Protein AF-A0A9P0L4S2-F1 (afdb_monomer_lite)

Secondary 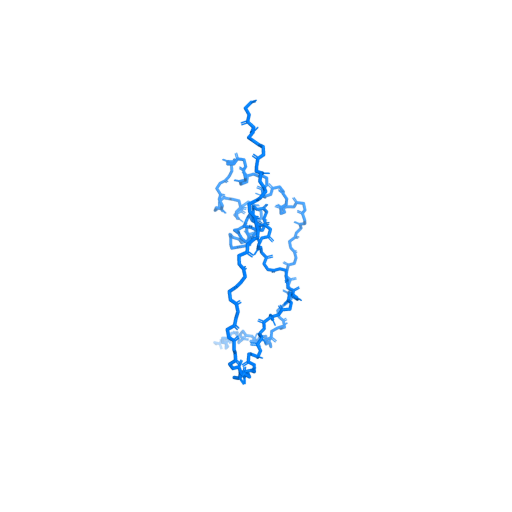structure (DSSP, 8-state):
-PPP-----PPTT-SPP-PPPHHHHHHHHHHHHTTSS-HHHHHHHH---HHHHHHHHHHHH-TTS--TT-------------------------PPP--

Organism: Acanthoscelides obtectus (NCBI:txid200917)

pLDDT: mean 73.43, std 19.36, range [37.78, 96.38]

InterPro domains:
  IPR007889 DNA binding HTH domain, Psq-type [PF05225] (23-57)
  IPR009057 Homedomain-like superfamily [SSF46689] (16-71)

Foldseek 3Di:
DDPPDPPPPADVVRDDDDDADPVLLVVLLVCVVVVVDPLVVSCVVSVPDSVVSVLVNCCVPDVPPDDPPDDPPPDPPPDDDDDDDDDDDDDDDDDDDDD

Structure (mmCIF, N/CA/C/O backbone):
data_AF-A0A9P0L4S2-F1
#
_entry.id   AF-A0A9P0L4S2-F1
#
loop_
_atom_site.group_PDB
_atom_site.id
_atom_site.type_symbol
_atom_site.label_atom_id
_atom_site.label_alt_id
_atom_site.label_comp_id
_atom_site.label_asym_id
_atom_site.label_entity_id
_atom_site.label_seq_id
_atom_site.pdbx_PDB_ins_code
_atom_site.Cartn_x
_atom_site.Cartn_y
_atom_site.Cartn_z
_atom_site.occupancy
_atom_site.B_iso_or_equiv
_atom_site.auth_seq_id
_atom_site.auth_comp_id
_atom_site.auth_asym_id
_atom_site.auth_atom_id
_atom_site.pdbx_PDB_model_num
ATOM 1 N N . MET A 1 1 ? -9.408 -39.536 16.798 1.00 72.12 1 MET A N 1
ATOM 2 C CA . MET A 1 1 ? -8.574 -38.321 16.940 1.00 72.12 1 MET A CA 1
ATOM 3 C C . MET A 1 1 ? -7.748 -38.167 15.671 1.00 72.12 1 MET A C 1
ATOM 5 O O . MET A 1 1 ? -6.952 -39.051 15.388 1.00 72.12 1 MET A O 1
ATOM 9 N N . ALA A 1 2 ? -7.990 -37.133 14.862 1.00 74.50 2 ALA A N 1
ATOM 10 C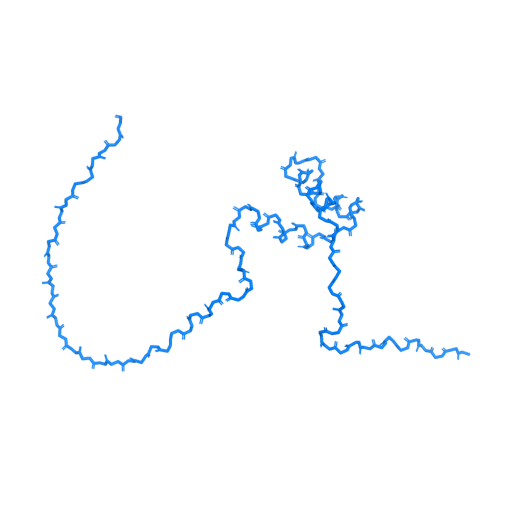 CA . ALA A 1 2 ? -7.191 -36.882 13.660 1.00 74.50 2 ALA A CA 1
ATOM 11 C C . ALA A 1 2 ? -5.831 -36.275 14.056 1.00 74.50 2 ALA A C 1
ATOM 13 O O . ALA A 1 2 ? -5.798 -35.454 14.978 1.00 74.50 2 ALA A O 1
ATOM 14 N N . PRO A 1 3 ? -4.714 -36.659 13.410 1.00 77.06 3 PRO A N 1
ATOM 15 C CA . PRO A 1 3 ? -3.424 -36.049 13.699 1.00 77.06 3 PRO A CA 1
ATOM 16 C C . PRO A 1 3 ? -3.458 -34.555 13.339 1.00 77.06 3 PRO A C 1
ATOM 18 O O . PRO A 1 3 ? -4.129 -34.174 12.375 1.00 77.06 3 PRO A O 1
ATOM 21 N N . PRO A 1 4 ? -2.738 -33.695 14.083 1.00 76.44 4 PRO A N 1
ATOM 22 C CA . PRO A 1 4 ? -2.655 -32.280 13.756 1.00 76.44 4 PRO A CA 1
ATOM 23 C C . PRO A 1 4 ? -2.115 -32.125 12.332 1.00 76.44 4 PRO A C 1
ATOM 25 O O . PRO A 1 4 ? -1.108 -32.740 11.969 1.00 76.44 4 PRO A O 1
ATOM 28 N N . ASN A 1 5 ? -2.809 -31.319 11.527 1.00 74.44 5 ASN A N 1
ATOM 29 C CA . ASN A 1 5 ? -2.432 -31.012 10.153 1.00 74.44 5 ASN A CA 1
ATOM 30 C C . ASN A 1 5 ? -1.009 -30.428 10.162 1.00 74.44 5 ASN A C 1
ATOM 32 O O . ASN A 1 5 ? -0.796 -29.296 10.600 1.00 74.44 5 ASN A O 1
ATOM 36 N N . LYS A 1 6 ? -0.016 -31.237 9.767 1.00 68.75 6 LYS A N 1
ATOM 37 C CA . LYS A 1 6 ? 1.385 -30.818 9.707 1.00 68.75 6 LYS A CA 1
ATOM 38 C C . LYS A 1 6 ? 1.474 -29.747 8.632 1.00 68.75 6 LYS A C 1
ATOM 40 O O . LYS A 1 6 ? 1.526 -30.069 7.449 1.00 68.75 6 LYS A O 1
ATOM 45 N N . VAL A 1 7 ? 1.478 -28.481 9.046 1.00 73.44 7 VAL A N 1
ATOM 46 C CA . VAL A 1 7 ? 1.688 -27.350 8.143 1.00 73.44 7 VAL A CA 1
ATOM 47 C C . VAL A 1 7 ? 3.033 -27.583 7.461 1.00 73.44 7 VAL A C 1
ATOM 49 O O . VAL A 1 7 ? 4.084 -27.477 8.096 1.00 73.44 7 VAL A O 1
ATOM 52 N N . LEU A 1 8 ? 3.003 -28.004 6.196 1.00 77.25 8 LEU A N 1
ATOM 53 C CA . LEU A 1 8 ? 4.210 -28.313 5.442 1.00 77.25 8 LEU A CA 1
ATOM 54 C C . LEU A 1 8 ? 5.045 -27.031 5.388 1.00 77.25 8 LEU A C 1
ATOM 56 O O . LEU A 1 8 ? 4.642 -26.039 4.777 1.00 77.25 8 LEU A O 1
ATOM 60 N N . ARG A 1 9 ? 6.188 -27.018 6.085 1.00 76.94 9 ARG A N 1
ATOM 61 C CA . ARG A 1 9 ? 7.118 -25.888 6.029 1.00 76.94 9 ARG A CA 1
ATOM 62 C C . ARG A 1 9 ? 7.631 -25.817 4.597 1.00 76.94 9 ARG A C 1
ATOM 64 O O . ARG A 1 9 ? 8.392 -26.679 4.167 1.00 76.94 9 ARG A O 1
ATOM 71 N N . LEU A 1 10 ? 7.184 -24.804 3.857 1.00 77.81 10 LEU A N 1
ATOM 72 C CA . LEU A 1 10 ? 7.699 -24.531 2.521 1.00 77.81 10 LEU A CA 1
ATOM 73 C C . LEU A 1 10 ? 9.214 -24.314 2.602 1.00 77.81 10 LEU A C 1
ATOM 75 O O . LEU A 1 10 ? 9.716 -23.724 3.565 1.00 77.81 10 LEU A O 1
ATOM 79 N N . LYS A 1 11 ? 9.938 -24.767 1.573 1.00 86.50 11 LYS A N 1
ATOM 80 C CA . LYS A 1 11 ? 11.363 -24.461 1.408 1.00 86.50 11 LYS A CA 1
ATOM 81 C C . LYS A 1 11 ? 11.557 -22.943 1.474 1.00 86.50 11 LYS A C 1
ATOM 83 O O . LYS A 1 11 ? 10.724 -22.188 0.970 1.00 86.50 11 LYS A O 1
ATOM 88 N N . ILE A 1 12 ? 12.648 -22.490 2.091 1.00 82.25 12 ILE A N 1
ATOM 89 C CA . ILE A 1 12 ? 13.015 -21.067 2.122 1.00 82.25 12 ILE A CA 1
ATOM 90 C C . ILE A 1 12 ? 13.037 -20.545 0.675 1.00 82.25 12 ILE A C 1
ATOM 92 O O . ILE A 1 12 ? 13.662 -21.155 -0.190 1.00 82.25 12 ILE A O 1
ATOM 96 N N . GLY A 1 13 ? 12.294 -19.466 0.406 1.00 79.25 13 GLY A N 1
ATOM 97 C CA . GLY A 1 13 ? 12.114 -18.907 -0.942 1.00 79.25 13 GLY A CA 1
ATOM 98 C C . GLY A 1 13 ? 11.012 -19.552 -1.798 1.00 79.25 13 GLY A C 1
ATOM 99 O O . GLY A 1 13 ? 10.718 -19.047 -2.871 1.00 79.25 13 GLY A O 1
ATOM 100 N N . GLY A 1 14 ? 10.352 -20.617 -1.333 1.00 80.81 14 GLY A N 1
ATOM 101 C CA . GLY A 1 14 ? 9.250 -21.280 -2.045 1.00 80.81 14 GLY A CA 1
ATOM 102 C C . GLY A 1 14 ? 7.881 -20.612 -1.879 1.00 80.81 14 GLY A C 1
ATOM 103 O O . GLY A 1 14 ? 6.894 -21.099 -2.423 1.00 80.81 14 GLY A O 1
ATOM 104 N N . ARG A 1 15 ? 7.787 -19.523 -1.104 1.00 80.81 15 ARG A N 1
ATOM 105 C CA . ARG A 1 15 ? 6.537 -18.771 -0.947 1.00 80.81 15 ARG A CA 1
ATOM 106 C C . ARG A 1 15 ? 6.374 -17.844 -2.161 1.00 80.81 15 ARG A C 1
ATOM 108 O O . ARG A 1 15 ? 7.219 -16.964 -2.329 1.00 80.81 15 ARG A O 1
ATOM 115 N N . PRO A 1 16 ? 5.320 -18.001 -2.980 1.00 79.88 16 PRO A N 1
ATOM 116 C CA . PRO A 1 16 ? 5.106 -17.121 -4.120 1.00 79.88 16 PRO A CA 1
ATOM 117 C C . PRO A 1 16 ? 4.905 -15.684 -3.634 1.00 79.88 16 PRO A C 1
ATOM 119 O O . PRO A 1 16 ? 4.195 -15.440 -2.652 1.00 79.88 16 PRO A O 1
ATOM 122 N N . TYR A 1 17 ? 5.549 -14.733 -4.310 1.00 78.00 17 TYR A N 1
ATOM 123 C CA . TYR A 1 17 ? 5.334 -13.320 -4.033 1.00 78.00 17 TYR A CA 1
ATOM 124 C C . TYR A 1 17 ? 3.949 -12.925 -4.542 1.00 78.00 17 TYR A C 1
ATOM 126 O O . TYR A 1 17 ? 3.672 -12.991 -5.737 1.00 78.00 17 TYR A O 1
ATOM 134 N N . THR A 1 18 ? 3.069 -12.517 -3.635 1.00 79.44 18 THR A N 1
ATOM 135 C CA . THR A 1 18 ? 1.749 -12.009 -4.003 1.00 79.44 18 THR A CA 1
ATOM 136 C C . THR A 1 18 ? 1.895 -10.566 -4.470 1.00 79.44 18 THR A C 1
ATOM 138 O O . THR A 1 18 ? 2.025 -9.654 -3.650 1.00 79.44 18 THR A O 1
ATOM 141 N N . ALA A 1 19 ? 1.900 -10.361 -5.786 1.00 79.38 19 ALA A N 1
ATOM 142 C CA . ALA A 1 19 ? 1.781 -9.029 -6.355 1.00 79.38 19 ALA A CA 1
ATOM 143 C C . ALA A 1 19 ? 0.360 -8.505 -6.099 1.00 79.38 19 ALA A C 1
ATOM 145 O O . ALA A 1 19 ? -0.625 -9.163 -6.430 1.00 79.38 19 ALA A O 1
ATOM 146 N N . TYR A 1 20 ? 0.255 -7.336 -5.468 1.00 85.25 20 TYR A N 1
ATOM 147 C CA . TYR A 1 20 ? -1.022 -6.643 -5.317 1.00 85.25 20 TYR A CA 1
ATOM 148 C C . TYR A 1 20 ? -1.400 -5.980 -6.640 1.00 85.25 20 TYR A C 1
ATOM 150 O O . TYR A 1 20 ? -0.516 -5.544 -7.379 1.00 85.25 20 TYR A O 1
ATOM 158 N N . SER A 1 21 ? -2.702 -5.861 -6.904 1.00 89.12 21 SER A N 1
ATOM 159 C CA . SER A 1 21 ? -3.197 -5.094 -8.050 1.00 89.12 21 SER A CA 1
ATOM 160 C C . SER A 1 21 ? -2.627 -3.677 -8.008 1.00 89.12 21 SER A C 1
ATOM 162 O O . SER A 1 21 ? -2.736 -3.001 -6.980 1.00 89.12 21 SER A O 1
ATOM 164 N N . THR A 1 22 ? -2.035 -3.235 -9.116 1.00 89.25 22 THR A N 1
ATOM 165 C CA . THR A 1 22 ? -1.434 -1.899 -9.263 1.00 89.25 22 THR A CA 1
ATOM 166 C C . THR A 1 22 ? -2.447 -0.812 -8.935 1.00 89.25 22 THR A C 1
ATOM 168 O O . THR A 1 22 ? -2.196 0.020 -8.069 1.00 89.25 22 THR A O 1
ATOM 171 N N . ASP A 1 23 ? -3.650 -0.927 -9.492 1.00 92.75 23 ASP A N 1
ATOM 172 C CA . ASP A 1 23 ? -4.717 0.061 -9.339 1.00 92.75 23 ASP A CA 1
ATOM 173 C C . ASP A 1 23 ? -5.173 0.202 -7.881 1.00 92.75 23 ASP A C 1
ATOM 175 O O . ASP A 1 23 ? -5.404 1.303 -7.382 1.00 92.75 23 ASP A O 1
ATOM 179 N N . ALA A 1 24 ? -5.282 -0.922 -7.164 1.00 92.06 24 ALA A N 1
ATOM 180 C CA . ALA A 1 24 ? -5.658 -0.920 -5.754 1.00 92.06 24 ALA A CA 1
ATOM 181 C C . ALA A 1 24 ? -4.557 -0.298 -4.885 1.00 92.06 24 ALA A C 1
ATOM 183 O O . ALA A 1 24 ? -4.852 0.424 -3.935 1.00 92.06 24 ALA A O 1
ATOM 184 N N . MET A 1 25 ? -3.290 -0.556 -5.223 1.00 92.81 25 MET A N 1
ATOM 185 C CA . MET A 1 25 ? -2.143 0.028 -4.535 1.00 92.81 25 MET A CA 1
ATOM 186 C C . MET A 1 25 ? -2.088 1.545 -4.736 1.00 92.81 25 MET A C 1
ATOM 188 O O . MET A 1 25 ? -1.890 2.274 -3.770 1.00 92.81 25 MET A O 1
ATOM 192 N N . GLU A 1 26 ? -2.295 2.033 -5.957 1.00 93.44 26 GLU A N 1
ATOM 193 C CA . GLU A 1 26 ? -2.267 3.466 -6.271 1.00 93.44 26 GLU A CA 1
ATOM 194 C C . GLU A 1 26 ? -3.392 4.226 -5.572 1.00 93.44 26 GLU A C 1
ATOM 196 O O . GLU A 1 26 ? -3.131 5.223 -4.897 1.00 93.44 26 GLU A O 1
ATOM 201 N N . ARG A 1 27 ? -4.626 3.708 -5.627 1.00 95.19 27 ARG A N 1
ATOM 202 C CA . ARG A 1 27 ? -5.767 4.286 -4.897 1.00 95.19 27 ARG A CA 1
ATOM 203 C C . ARG A 1 27 ? -5.531 4.288 -3.389 1.00 95.19 27 ARG A C 1
ATOM 205 O O . ARG A 1 27 ? -5.764 5.296 -2.730 1.00 95.19 27 ARG A O 1
ATOM 212 N N . CYS A 1 28 ? -4.999 3.190 -2.848 1.00 95.00 28 CYS A N 1
ATOM 213 C CA . CYS A 1 28 ? -4.639 3.102 -1.436 1.00 95.00 28 CYS A CA 1
ATOM 214 C C . CYS A 1 28 ? -3.607 4.166 -1.041 1.00 95.00 28 CYS A C 1
ATOM 216 O O . CYS A 1 28 ? -3.736 4.786 0.014 1.00 95.00 28 CYS A O 1
ATOM 218 N N . LEU A 1 29 ? -2.570 4.375 -1.855 1.00 93.75 29 LEU A N 1
ATOM 219 C CA . LEU A 1 29 ? -1.547 5.378 -1.574 1.00 93.75 29 LEU A CA 1
ATOM 220 C C . LEU A 1 29 ? -2.119 6.790 -1.674 1.00 93.75 29 LEU A C 1
ATOM 222 O O . LEU A 1 29 ? -1.847 7.599 -0.792 1.00 93.75 29 LEU A O 1
ATOM 226 N N . HIS A 1 30 ? -2.938 7.072 -2.684 1.00 94.94 30 HIS A N 1
ATOM 227 C CA . HIS A 1 30 ? -3.602 8.361 -2.849 1.00 94.94 30 HIS A CA 1
ATOM 228 C C . HIS A 1 30 ? -4.467 8.716 -1.628 1.00 94.94 30 HIS A C 1
ATOM 230 O O . HIS A 1 30 ? -4.275 9.774 -1.027 1.00 94.94 30 HIS A O 1
ATOM 236 N N . ASP A 1 31 ? -5.334 7.800 -1.186 1.00 95.69 31 ASP A N 1
ATOM 237 C CA . ASP A 1 31 ? -6.214 8.010 -0.028 1.00 95.69 31 ASP A CA 1
ATOM 238 C C . ASP A 1 31 ? -5.431 8.280 1.264 1.00 95.69 31 ASP A C 1
ATOM 240 O O . ASP A 1 31 ? -5.799 9.151 2.054 1.00 95.69 31 ASP A O 1
ATOM 244 N N . VAL A 1 32 ? -4.328 7.554 1.479 1.00 95.31 32 VAL A N 1
ATOM 245 C CA . VAL A 1 32 ? -3.480 7.729 2.669 1.00 95.31 32 VAL A CA 1
ATOM 246 C C . VAL A 1 32 ? -2.654 9.016 2.590 1.00 95.31 32 VAL A C 1
ATOM 248 O O . VAL A 1 32 ? -2.394 9.642 3.617 1.00 95.31 32 VAL A O 1
ATOM 251 N N . THR A 1 33 ? -2.236 9.430 1.392 1.00 92.50 33 THR A N 1
ATOM 252 C CA . THR A 1 33 ? -1.439 10.654 1.198 1.00 92.50 33 THR A CA 1
ATOM 253 C C . THR A 1 33 ? -2.290 11.907 1.379 1.00 92.50 33 THR A C 1
ATOM 255 O O . THR A 1 33 ? -1.819 12.868 1.977 1.00 92.50 33 THR A O 1
ATOM 258 N N . ASN A 1 34 ? -3.556 11.858 0.961 1.00 95.00 34 ASN A N 1
ATOM 259 C CA . ASN A 1 34 ? -4.532 12.933 1.149 1.00 95.00 34 ASN A CA 1
ATOM 260 C C . ASN A 1 34 ? -5.206 12.917 2.530 1.00 95.00 34 ASN A C 1
ATOM 262 O O . ASN A 1 34 ? -6.152 13.664 2.755 1.00 95.00 34 ASN A O 1
ATOM 266 N N . HIS A 1 35 ? -4.749 12.056 3.446 1.00 93.00 35 HIS A N 1
ATOM 267 C CA . HIS A 1 35 ? -5.305 11.906 4.793 1.00 93.00 35 HIS A CA 1
ATOM 268 C C . HIS A 1 35 ? -6.804 11.541 4.838 1.00 93.00 35 HIS A C 1
ATOM 270 O O . HIS A 1 35 ? -7.451 11.750 5.860 1.00 93.00 35 HIS A O 1
ATOM 276 N N . ILE A 1 36 ? -7.346 10.948 3.766 1.00 95.38 36 ILE A N 1
ATOM 277 C CA . ILE A 1 36 ? -8.741 10.474 3.702 1.00 95.38 36 ILE A CA 1
ATOM 278 C C . ILE A 1 36 ? -8.918 9.239 4.592 1.00 95.38 36 ILE A C 1
ATOM 280 O O . ILE A 1 36 ? -9.942 9.084 5.249 1.00 95.38 36 ILE A O 1
ATOM 284 N N . LEU A 1 37 ? -7.916 8.354 4.602 1.00 95.00 37 LEU A N 1
ATOM 285 C CA . LEU A 1 37 ? -7.907 7.124 5.391 1.00 95.00 37 LEU A CA 1
ATOM 286 C C . LEU A 1 37 ? -6.624 7.008 6.204 1.00 95.00 37 LEU A C 1
ATOM 288 O O . LEU A 1 37 ? -5.525 7.326 5.736 1.00 95.00 37 LEU A O 1
ATOM 292 N N . THR A 1 38 ? -6.738 6.454 7.407 1.00 95.44 38 THR A N 1
ATOM 293 C CA . THR A 1 38 ? -5.562 6.031 8.165 1.00 95.44 38 THR A CA 1
ATOM 294 C C . THR A 1 38 ? -4.930 4.788 7.535 1.00 95.44 38 THR A C 1
ATOM 296 O O . THR A 1 38 ? -5.565 4.004 6.831 1.00 95.44 38 THR A O 1
ATOM 299 N N . GLN A 1 39 ? -3.654 4.540 7.841 1.00 94.38 39 GLN A N 1
ATOM 300 C CA . GLN A 1 39 ? -2.948 3.340 7.364 1.00 94.38 39 GLN A CA 1
ATOM 301 C C . GLN A 1 39 ? -3.623 2.027 7.798 1.00 94.38 39 GLN A C 1
ATOM 303 O O . GLN A 1 39 ? -3.439 1.002 7.145 1.00 94.38 39 GLN A O 1
ATOM 308 N N . ARG A 1 40 ? -4.345 2.041 8.928 1.00 95.38 40 ARG A N 1
ATOM 309 C CA . ARG A 1 40 ? -5.055 0.871 9.454 1.00 95.38 40 ARG A CA 1
ATOM 310 C C . ARG A 1 40 ? -6.318 0.604 8.639 1.00 95.38 40 ARG A C 1
ATOM 312 O O . ARG A 1 40 ? -6.466 -0.494 8.119 1.00 95.38 40 ARG A O 1
ATOM 319 N N . GLU A 1 41 ? -7.146 1.624 8.444 1.00 96.38 41 GLU A N 1
ATOM 320 C CA . GLU A 1 41 ? -8.379 1.530 7.650 1.00 96.38 41 GLU A CA 1
ATOM 321 C C . GLU A 1 41 ? -8.086 1.200 6.184 1.00 96.38 41 GLU A C 1
ATOM 323 O O . GLU A 1 41 ? -8.749 0.359 5.583 1.00 96.38 41 GLU A O 1
ATOM 328 N N . ALA A 1 42 ? -7.036 1.796 5.610 1.00 95.50 42 ALA A N 1
ATOM 329 C CA . ALA A 1 42 ? -6.597 1.476 4.256 1.00 95.50 42 ALA A CA 1
ATOM 330 C C . ALA A 1 42 ? -6.180 0.000 4.119 1.00 95.50 42 ALA A C 1
ATOM 332 O O . ALA A 1 42 ? -6.460 -0.632 3.100 1.00 95.50 42 ALA A O 1
ATOM 333 N N . SER A 1 43 ? -5.558 -0.571 5.156 1.00 95.81 43 SER A N 1
ATOM 334 C CA . SER A 1 43 ? -5.173 -1.985 5.165 1.00 95.81 43 SER A CA 1
ATOM 335 C C . SER A 1 43 ? -6.390 -2.907 5.121 1.00 95.81 43 SER A C 1
ATOM 337 O O . SER A 1 43 ? -6.405 -3.874 4.358 1.00 95.81 43 SER A O 1
ATOM 339 N N . GLU A 1 44 ? -7.423 -2.575 5.892 1.00 95.38 44 GLU A N 1
ATOM 340 C CA . GLU A 1 44 ? -8.677 -3.328 5.955 1.00 95.38 44 GLU A CA 1
ATOM 341 C C . GLU A 1 44 ? -9.478 -3.197 4.649 1.00 95.38 44 GLU A C 1
ATOM 343 O O . GLU A 1 44 ? -9.935 -4.201 4.100 1.00 95.38 44 GLU A O 1
ATOM 348 N N . LYS A 1 45 ? -9.565 -1.983 4.089 1.00 95.50 45 LYS A N 1
ATOM 349 C CA . LYS A 1 45 ? -10.314 -1.683 2.858 1.00 95.50 45 LYS A CA 1
ATOM 350 C C . LYS A 1 45 ? -9.693 -2.312 1.609 1.00 95.50 45 LYS A C 1
ATOM 352 O O . LYS A 1 45 ? -10.394 -2.938 0.819 1.00 95.50 45 LYS A O 1
ATOM 357 N N . TYR A 1 46 ? -8.384 -2.150 1.421 1.00 93.44 46 TYR A N 1
ATOM 358 C CA . TYR A 1 46 ? -7.687 -2.592 0.207 1.00 93.44 46 TYR A CA 1
ATOM 359 C C . TYR A 1 46 ? -7.084 -3.999 0.327 1.00 93.44 46 TYR A C 1
ATOM 361 O O . TYR A 1 46 ? -6.545 -4.515 -0.650 1.00 93.44 46 TYR A O 1
ATOM 369 N N . LYS A 1 47 ? -7.172 -4.636 1.506 1.00 93.56 47 LYS A N 1
ATOM 370 C CA . LYS A 1 47 ? -6.540 -5.933 1.823 1.00 93.56 47 LYS A CA 1
ATOM 371 C C . LYS A 1 47 ? -5.025 -5.947 1.580 1.00 93.56 47 LYS A C 1
ATOM 373 O O . LYS A 1 47 ? -4.436 -6.988 1.291 1.00 93.56 47 LYS A O 1
ATOM 378 N N . ILE A 1 48 ? -4.386 -4.786 1.711 1.00 92.44 48 ILE A N 1
ATOM 379 C CA . ILE A 1 48 ? -2.937 -4.626 1.584 1.00 92.44 48 ILE A CA 1
ATOM 380 C C . ILE A 1 48 ? -2.360 -4.518 2.998 1.00 92.44 48 ILE A C 1
ATOM 382 O O . ILE A 1 48 ? -2.820 -3.682 3.776 1.00 92.44 48 ILE A O 1
ATOM 386 N N . PRO A 1 49 ? -1.345 -5.312 3.374 1.00 93.00 49 PRO A N 1
ATOM 387 C CA . PRO A 1 49 ? -0.727 -5.211 4.687 1.00 93.00 49 PRO A CA 1
ATOM 388 C C . PRO A 1 49 ? -0.165 -3.815 4.950 1.00 93.00 49 PRO A C 1
ATOM 390 O O . PRO A 1 49 ? 0.516 -3.226 4.106 1.00 93.00 49 PRO A O 1
ATOM 393 N N . ARG A 1 50 ? -0.361 -3.318 6.174 1.00 94.62 50 ARG A N 1
ATOM 394 C CA . ARG A 1 50 ? 0.165 -2.019 6.618 1.00 94.62 50 ARG A CA 1
ATOM 395 C C . ARG A 1 50 ? 1.669 -1.855 6.356 1.00 94.62 50 ARG A C 1
ATOM 397 O O . ARG A 1 50 ? 2.110 -0.774 5.973 1.00 94.62 50 ARG A O 1
ATOM 404 N N . SER A 1 51 ? 2.460 -2.917 6.527 1.00 92.44 51 SER A N 1
ATOM 405 C CA . SER A 1 51 ? 3.907 -2.910 6.257 1.00 92.44 51 SER A CA 1
ATOM 406 C C . SER A 1 51 ? 4.230 -2.581 4.797 1.00 92.44 51 SER A C 1
ATOM 408 O O . SER A 1 51 ? 5.153 -1.810 4.529 1.00 92.44 51 SER A O 1
ATOM 410 N N . THR A 1 52 ? 3.444 -3.106 3.856 1.00 91.44 52 THR A N 1
ATOM 411 C CA . THR A 1 52 ? 3.574 -2.818 2.425 1.00 91.44 52 THR A CA 1
ATOM 412 C C . THR A 1 52 ? 3.219 -1.366 2.122 1.00 91.44 52 THR A C 1
ATOM 414 O O . THR A 1 52 ? 3.975 -0.703 1.413 1.00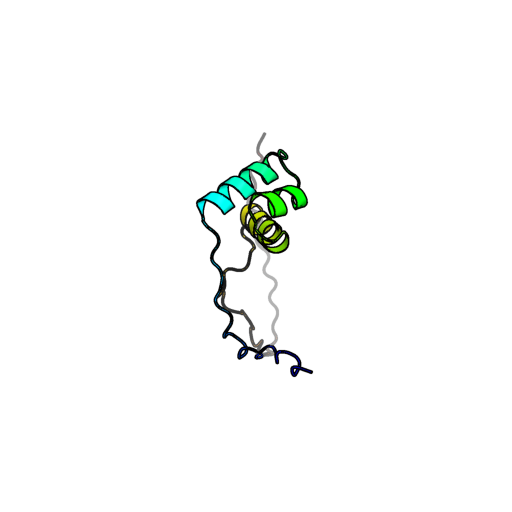 91.44 52 THR A O 1
ATOM 417 N N . ILE A 1 53 ? 2.136 -0.846 2.710 1.00 93.00 53 ILE A N 1
ATOM 418 C CA . ILE A 1 53 ? 1.726 0.560 2.555 1.00 93.00 53 ILE A CA 1
ATOM 419 C C . ILE A 1 53 ? 2.844 1.491 3.045 1.00 93.00 53 ILE A C 1
ATOM 421 O O . ILE A 1 53 ? 3.263 2.392 2.323 1.00 93.00 53 ILE A O 1
ATOM 425 N N . ILE A 1 54 ? 3.400 1.237 4.235 1.00 91.81 54 ILE A N 1
ATOM 426 C CA . ILE A 1 54 ? 4.505 2.031 4.798 1.00 91.81 54 ILE A CA 1
ATOM 427 C C . ILE A 1 54 ? 5.738 1.988 3.891 1.00 91.81 54 ILE A C 1
ATOM 429 O O . ILE A 1 54 ? 6.347 3.027 3.637 1.00 91.81 54 ILE A O 1
ATOM 433 N N . LEU A 1 55 ? 6.117 0.803 3.402 1.00 88.75 55 LEU A N 1
ATOM 434 C CA . LEU A 1 55 ? 7.256 0.645 2.497 1.00 88.75 55 LEU A CA 1
ATOM 435 C C . LEU A 1 55 ? 7.065 1.470 1.219 1.00 88.75 55 LEU A C 1
ATOM 437 O O . LEU A 1 55 ? 7.983 2.170 0.794 1.00 88.75 55 LEU A O 1
ATOM 441 N N . LYS A 1 56 ? 5.866 1.418 0.632 1.00 88.75 56 LYS A N 1
ATOM 442 C CA . LYS A 1 56 ? 5.532 2.146 -0.594 1.00 88.75 56 LYS A CA 1
ATOM 443 C C . LYS A 1 56 ? 5.470 3.657 -0.378 1.00 88.75 56 LYS A C 1
ATOM 445 O O . LYS A 1 56 ? 6.046 4.385 -1.175 1.00 88.75 56 LYS A O 1
ATOM 450 N N . LEU A 1 57 ? 4.895 4.133 0.726 1.00 89.62 57 LEU A N 1
ATOM 451 C CA . LEU A 1 57 ? 4.911 5.558 1.084 1.00 89.62 57 LEU A CA 1
ATOM 452 C C . LEU A 1 57 ? 6.337 6.090 1.277 1.00 89.62 57 LEU A C 1
ATOM 454 O O . LEU A 1 57 ? 6.656 7.192 0.833 1.00 89.62 57 LEU A O 1
ATOM 458 N N . LYS A 1 58 ? 7.214 5.302 1.912 1.00 84.69 58 LYS A N 1
ATOM 459 C CA . LYS A 1 58 ? 8.635 5.649 2.059 1.00 84.69 58 LYS A CA 1
ATOM 460 C C . LYS A 1 58 ? 9.338 5.726 0.704 1.00 84.69 58 LYS A C 1
ATOM 462 O O . LYS A 1 58 ? 10.079 6.677 0.485 1.00 84.69 58 LYS A O 1
ATOM 467 N N . ALA A 1 59 ? 9.068 4.772 -0.190 1.00 83.50 59 ALA A N 1
ATOM 468 C CA . ALA A 1 59 ? 9.592 4.776 -1.557 1.00 83.50 59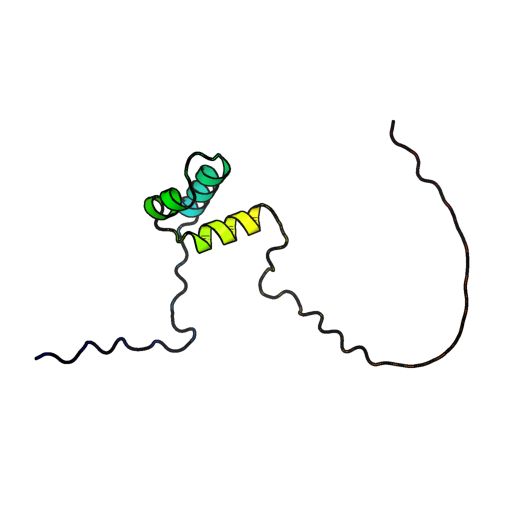 ALA A CA 1
ATOM 469 C C . ALA A 1 59 ? 9.134 5.995 -2.364 1.00 83.50 59 ALA A C 1
ATOM 471 O O . ALA A 1 59 ? 9.901 6.514 -3.165 1.00 83.50 59 ALA A O 1
ATOM 472 N N . HIS A 1 60 ? 7.907 6.462 -2.129 1.00 73.88 60 HIS A N 1
ATOM 473 C CA . HIS A 1 60 ? 7.332 7.590 -2.855 1.00 73.88 60 HIS A CA 1
ATOM 474 C C . HIS A 1 60 ? 7.898 8.950 -2.418 1.00 73.88 60 HIS A C 1
ATOM 476 O O . HIS A 1 60 ? 8.020 9.851 -3.240 1.00 73.88 60 HIS A O 1
ATOM 482 N N . ARG A 1 61 ? 8.221 9.114 -1.125 1.00 69.50 61 ARG A N 1
ATOM 483 C CA . ARG A 1 61 ? 8.731 10.382 -0.562 1.00 69.50 61 ARG A CA 1
ATOM 484 C C . ARG A 1 61 ? 10.242 10.526 -0.670 1.00 69.50 61 ARG A C 1
ATOM 486 O O . ARG A 1 61 ? 10.733 11.614 -0.932 1.00 69.50 61 ARG A O 1
ATOM 493 N N . ASN A 1 62 ? 10.968 9.429 -0.471 1.00 58.53 62 ASN A N 1
ATOM 494 C CA . ASN A 1 62 ? 12.417 9.403 -0.546 1.00 58.53 62 ASN A CA 1
ATOM 495 C C . ASN A 1 62 ? 12.809 8.381 -1.614 1.00 58.53 62 ASN A C 1
ATOM 497 O O . ASN A 1 62 ? 12.699 7.175 -1.391 1.00 58.53 62 ASN A O 1
ATOM 501 N N . SER A 1 63 ? 13.374 8.850 -2.726 1.00 58.78 63 SER A N 1
ATOM 502 C CA . SER A 1 63 ? 14.026 8.027 -3.762 1.00 58.78 63 SER A CA 1
ATOM 503 C C . SER A 1 63 ? 15.179 7.146 -3.231 1.00 58.78 63 SER A C 1
ATOM 505 O O . SER A 1 63 ? 15.780 6.373 -3.973 1.00 58.78 63 SER A O 1
ATOM 507 N N . ASN A 1 64 ? 15.464 7.219 -1.926 1.00 56.28 64 ASN A N 1
ATOM 508 C CA . ASN A 1 64 ? 16.455 6.443 -1.187 1.00 56.28 64 ASN A CA 1
ATOM 509 C C . ASN A 1 64 ? 15.997 5.028 -0.785 1.00 56.28 64 ASN A C 1
ATOM 511 O O . ASN A 1 64 ? 16.701 4.365 -0.019 1.00 56.28 64 ASN A O 1
ATOM 515 N N . VAL A 1 65 ? 14.853 4.525 -1.264 1.00 61.72 65 VAL A N 1
ATOM 516 C CA . VAL A 1 65 ? 14.581 3.084 -1.152 1.00 61.72 65 VAL A CA 1
ATOM 517 C C . VAL A 1 65 ? 15.563 2.354 -2.056 1.00 61.72 65 VAL A C 1
ATOM 519 O O . VAL A 1 65 ? 15.584 2.548 -3.268 1.00 61.72 65 VAL A O 1
ATOM 522 N N . HIS A 1 66 ? 16.425 1.551 -1.434 1.00 59.97 66 HIS A N 1
ATOM 523 C CA . HIS A 1 66 ? 17.468 0.807 -2.121 1.00 59.97 66 HIS A CA 1
ATOM 524 C C . HIS A 1 66 ? 16.822 -0.079 -3.191 1.00 59.97 66 HIS A C 1
ATOM 526 O O . HIS A 1 66 ? 16.141 -1.054 -2.869 1.00 59.97 66 HIS A O 1
ATOM 532 N N . VAL A 1 67 ? 17.006 0.277 -4.463 1.00 60.50 67 VAL A N 1
ATOM 533 C CA . VAL A 1 67 ? 16.613 -0.595 -5.569 1.00 60.50 67 VAL A CA 1
AT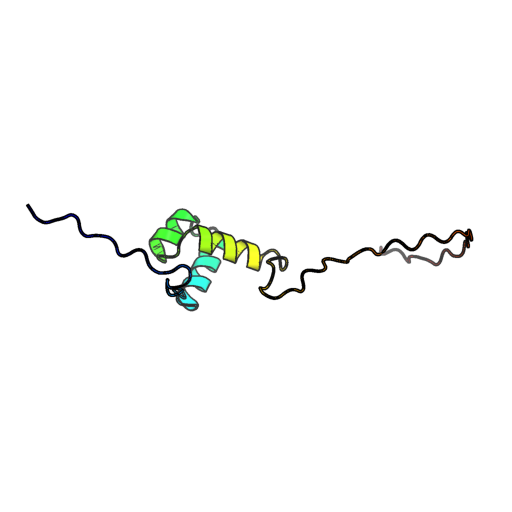OM 534 C C . VAL A 1 67 ? 17.427 -1.887 -5.414 1.00 60.50 67 VAL A C 1
ATOM 536 O O . VAL A 1 67 ? 18.651 -1.806 -5.230 1.00 60.50 67 VAL A O 1
ATOM 539 N N . PRO A 1 68 ? 16.790 -3.071 -5.415 1.00 60.75 68 PRO A N 1
ATOM 540 C CA . PRO A 1 68 ? 17.526 -4.327 -5.344 1.00 60.75 68 PRO A CA 1
ATOM 541 C C . PRO A 1 68 ? 18.544 -4.385 -6.493 1.00 60.75 68 PRO A C 1
ATOM 543 O O . PRO A 1 68 ? 18.222 -4.041 -7.626 1.00 60.75 68 PRO A O 1
ATOM 546 N N . GLY A 1 69 ? 19.787 -4.773 -6.191 1.00 61.97 69 GLY A N 1
ATOM 547 C CA . GLY A 1 69 ? 20.874 -4.839 -7.179 1.00 61.97 69 GLY A CA 1
ATOM 548 C C . GLY A 1 69 ? 21.817 -3.630 -7.226 1.00 61.97 69 GLY A C 1
ATOM 549 O O . GLY A 1 69 ? 22.737 -3.616 -8.044 1.00 61.97 69 GLY A O 1
ATOM 550 N N . ARG A 1 70 ? 21.673 -2.629 -6.343 1.00 61.25 70 ARG A N 1
ATOM 551 C CA . ARG A 1 70 ? 22.743 -1.634 -6.146 1.00 61.25 70 ARG A CA 1
ATOM 552 C C . ARG A 1 70 ? 24.031 -2.344 -5.710 1.00 61.25 70 ARG A C 1
ATOM 554 O O . ARG A 1 70 ? 24.012 -3.154 -4.786 1.00 61.25 70 ARG A O 1
ATOM 561 N N . LYS A 1 71 ? 25.153 -2.037 -6.374 1.00 66.44 71 LYS A N 1
ATOM 562 C CA . LYS A 1 71 ? 26.471 -2.585 -6.018 1.00 66.44 71 LYS A CA 1
ATOM 563 C C . LYS A 1 71 ? 26.765 -2.246 -4.555 1.00 66.44 71 LYS A C 1
ATOM 565 O O . LYS A 1 71 ? 26.873 -1.070 -4.211 1.00 66.44 71 LYS A O 1
ATOM 570 N N . CYS A 1 72 ? 26.922 -3.260 -3.705 1.00 57.06 72 CYS A N 1
ATOM 571 C CA . CYS A 1 72 ? 27.529 -3.071 -2.394 1.00 57.06 72 CYS A CA 1
ATOM 572 C C . CYS A 1 72 ? 28.966 -2.587 -2.623 1.00 57.06 72 CYS A C 1
ATOM 574 O O . CYS A 1 72 ? 29.832 -3.369 -3.011 1.00 57.06 72 CYS A O 1
ATOM 576 N N . PHE A 1 73 ? 29.219 -1.292 -2.432 1.00 54.28 73 PHE A N 1
ATOM 577 C CA . PHE A 1 73 ? 30.563 -0.721 -2.478 1.00 54.28 73 PHE A CA 1
ATOM 578 C C . PHE A 1 73 ? 31.304 -1.104 -1.190 1.00 54.28 73 PHE A C 1
ATOM 580 O O . PHE A 1 73 ? 31.493 -0.292 -0.291 1.00 54.28 73 PHE A O 1
ATOM 587 N N . PHE A 1 74 ? 31.670 -2.378 -1.055 1.00 48.94 74 PHE A N 1
ATOM 588 C CA . PHE A 1 74 ? 32.598 -2.819 -0.020 1.00 48.94 74 PHE A CA 1
ATOM 589 C C . PHE A 1 74 ? 34.010 -2.597 -0.566 1.00 48.94 74 PHE A C 1
ATOM 591 O O . PHE A 1 74 ? 34.612 -3.486 -1.165 1.00 48.94 74 PHE A O 1
ATOM 598 N N . PHE A 1 75 ? 34.510 -1.363 -0.471 1.00 47.75 75 PHE A N 1
ATOM 599 C CA . PHE A 1 75 ? 35.875 -1.069 -0.898 1.00 47.75 75 PHE A CA 1
ATOM 600 C C . PHE A 1 75 ? 36.845 -1.733 0.083 1.00 47.75 75 PHE A C 1
ATOM 602 O O . PHE A 1 75 ? 36.965 -1.321 1.237 1.00 47.75 75 PHE A O 1
ATOM 609 N N . LEU A 1 76 ? 37.547 -2.767 -0.379 1.00 54.28 76 LEU A N 1
ATOM 610 C CA . LEU A 1 76 ? 38.769 -3.255 0.252 1.00 54.28 76 LEU A CA 1
ATOM 611 C C . LEU A 1 76 ? 39.810 -2.128 0.180 1.00 54.28 76 LEU A C 1
ATOM 613 O O . LEU A 1 76 ? 40.526 -1.995 -0.810 1.00 54.28 76 LEU A O 1
ATOM 617 N N . GLN A 1 77 ? 39.880 -1.291 1.218 1.00 46.62 77 GLN A N 1
ATOM 618 C CA . GLN A 1 77 ? 40.967 -0.327 1.389 1.00 46.62 77 GLN A CA 1
ATOM 619 C C . GLN A 1 77 ? 42.277 -1.096 1.589 1.00 46.62 77 GLN A C 1
ATOM 621 O O . GLN A 1 77 ? 42.651 -1.473 2.700 1.00 46.62 77 GLN A O 1
ATOM 626 N N . LYS A 1 78 ? 42.992 -1.351 0.493 1.00 43.19 78 LYS A N 1
ATOM 627 C CA . LYS A 1 78 ? 44.369 -1.831 0.540 1.00 43.19 78 LYS A CA 1
ATOM 628 C C . LYS A 1 78 ? 45.239 -0.640 0.948 1.00 43.19 78 LYS A C 1
ATOM 630 O O . LYS A 1 78 ? 45.586 0.183 0.107 1.00 43.19 78 LYS A O 1
ATOM 635 N N . LYS A 1 79 ? 45.564 -0.530 2.245 1.00 44.59 79 LYS A N 1
ATOM 636 C CA . LYS A 1 79 ? 46.550 0.435 2.761 1.00 44.59 79 LYS A CA 1
ATOM 637 C C . LYS A 1 79 ? 47.839 0.320 1.939 1.00 44.59 79 LYS A C 1
ATOM 639 O O . LYS A 1 79 ? 48.561 -0.666 2.063 1.00 44.59 79 LYS A O 1
ATOM 644 N N . LYS A 1 80 ? 48.148 1.334 1.134 1.00 42.72 80 LYS A N 1
ATOM 645 C CA . LYS A 1 80 ? 49.526 1.640 0.752 1.00 42.72 80 LYS A CA 1
ATOM 646 C C . LYS A 1 80 ? 49.928 2.885 1.525 1.00 42.72 80 LYS A C 1
ATOM 648 O O . LYS A 1 80 ? 49.485 3.985 1.219 1.00 42.72 80 LYS A O 1
ATOM 653 N N . ASN A 1 81 ? 50.732 2.668 2.560 1.00 52.94 81 ASN A N 1
ATOM 654 C CA . ASN A 1 81 ? 51.576 3.712 3.118 1.00 52.94 81 ASN A CA 1
ATOM 655 C C . ASN A 1 81 ? 52.466 4.207 1.980 1.00 52.94 81 ASN A C 1
ATOM 657 O O . ASN A 1 81 ? 53.141 3.373 1.397 1.00 52.94 81 ASN A O 1
ATOM 661 N N . HIS A 1 82 ? 52.464 5.498 1.669 1.00 42.06 82 HIS A N 1
ATOM 662 C CA . HIS A 1 82 ? 53.681 6.222 1.312 1.00 42.06 82 HIS A CA 1
ATOM 663 C C . HIS A 1 82 ? 53.440 7.716 1.546 1.00 42.06 82 HIS A C 1
ATOM 665 O O . HIS A 1 82 ? 52.558 8.346 0.975 1.00 42.06 82 HIS A O 1
ATOM 671 N N . SER A 1 83 ? 54.231 8.213 2.484 1.00 45.72 83 SER A N 1
ATOM 672 C CA . SER A 1 83 ? 54.577 9.591 2.792 1.00 45.72 83 SER A CA 1
ATOM 673 C C . SER A 1 83 ? 54.798 10.477 1.564 1.00 45.72 83 SER A C 1
ATOM 675 O O . SER A 1 83 ? 55.691 10.171 0.780 1.00 45.72 83 SER A O 1
ATOM 677 N N . SER A 1 84 ? 54.109 11.618 1.490 1.00 39.81 84 SER A N 1
ATOM 678 C CA . SER A 1 84 ? 54.746 12.945 1.434 1.00 39.81 84 SER A CA 1
ATOM 679 C C . SER A 1 84 ? 53.719 14.067 1.239 1.00 39.81 84 SER A C 1
ATOM 681 O O . SER A 1 84 ? 52.726 13.960 0.531 1.00 39.81 84 SER A O 1
ATOM 683 N N . ILE A 1 85 ? 54.000 15.136 1.969 1.00 50.75 85 ILE A N 1
ATOM 684 C CA . ILE A 1 85 ? 53.376 16.454 2.020 1.00 50.75 85 ILE A CA 1
ATOM 685 C C . ILE A 1 85 ? 53.343 17.135 0.648 1.00 50.75 85 ILE A C 1
ATOM 687 O O . ILE A 1 85 ? 54.384 17.196 0.005 1.00 50.75 85 ILE A O 1
ATOM 691 N N . THR A 1 86 ? 52.218 17.777 0.310 1.00 47.28 86 THR A N 1
ATOM 692 C CA . THR A 1 86 ? 52.183 19.133 -0.275 1.00 47.28 86 THR A CA 1
ATOM 693 C C . THR A 1 86 ? 50.806 19.777 -0.066 1.00 47.28 86 THR A C 1
ATOM 695 O O . THR A 1 86 ? 49.799 19.378 -0.643 1.00 47.28 86 THR A O 1
ATOM 698 N N . LEU A 1 87 ? 50.781 20.802 0.791 1.00 48.81 87 LEU A N 1
ATOM 699 C CA . LEU A 1 87 ? 49.749 21.838 0.836 1.00 48.81 87 LEU A CA 1
ATOM 700 C 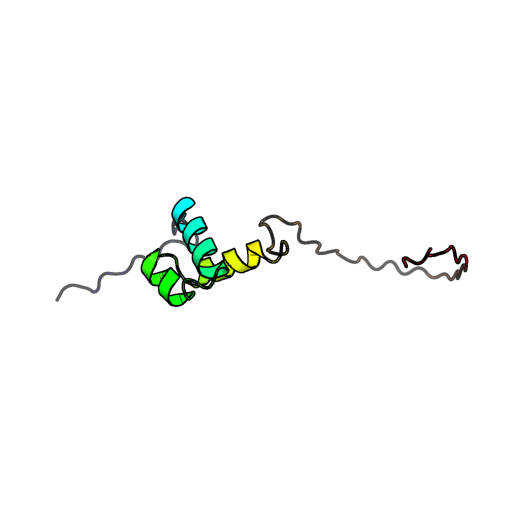C . LEU A 1 87 ? 49.891 22.691 -0.427 1.00 48.81 87 LEU A C 1
ATOM 702 O O . LEU A 1 87 ? 50.927 23.326 -0.604 1.00 48.81 87 LEU A O 1
ATOM 706 N N . PHE A 1 88 ? 48.857 22.748 -1.261 1.00 43.22 88 PHE A N 1
ATOM 707 C CA . PHE A 1 88 ? 48.709 23.817 -2.243 1.00 43.22 88 PHE A CA 1
ATOM 708 C C . PHE A 1 88 ? 47.353 24.489 -2.044 1.00 43.22 88 PHE A C 1
ATOM 710 O O . PHE A 1 88 ? 46.293 23.918 -2.289 1.00 43.22 88 PHE A O 1
ATOM 717 N N . TYR A 1 89 ? 47.453 25.706 -1.512 1.00 44.28 89 TYR A N 1
ATOM 718 C CA . TYR A 1 89 ? 46.478 26.781 -1.620 1.00 44.28 89 TYR A CA 1
ATOM 719 C C . TYR A 1 89 ? 46.137 27.073 -3.094 1.00 44.28 89 TYR A C 1
ATOM 721 O O . TYR A 1 89 ? 46.887 26.683 -3.986 1.00 44.28 89 TYR A O 1
ATOM 729 N N . CYS A 1 90 ? 45.062 27.854 -3.269 1.00 37.78 90 CYS A N 1
ATOM 730 C CA . CYS A 1 90 ? 44.482 28.441 -4.491 1.00 37.78 90 CYS A CA 1
ATOM 731 C C . CYS A 1 90 ? 43.183 27.735 -4.927 1.00 37.78 90 CYS A C 1
ATOM 733 O O . CYS A 1 90 ? 43.154 26.529 -5.104 1.00 37.78 90 CYS A O 1
ATOM 735 N N . ALA A 1 91 ? 42.063 28.415 -5.146 1.00 45.00 91 ALA A N 1
ATOM 736 C CA . ALA A 1 91 ? 41.765 29.826 -4.995 1.00 45.00 91 ALA A CA 1
ATOM 737 C C . ALA A 1 91 ? 40.251 30.015 -4.820 1.00 45.00 91 ALA A C 1
ATOM 739 O O . ALA A 1 91 ? 39.437 29.249 -5.328 1.00 45.00 91 ALA A O 1
ATOM 740 N N . ILE A 1 92 ? 39.937 31.073 -4.083 1.00 51.06 92 ILE A N 1
ATOM 741 C CA . ILE A 1 92 ? 38.688 31.830 -4.073 1.00 51.06 92 ILE A CA 1
ATOM 742 C C . ILE A 1 92 ? 38.307 32.171 -5.518 1.00 51.06 92 ILE A C 1
ATOM 744 O O . ILE A 1 92 ? 39.089 32.862 -6.162 1.00 51.06 92 ILE A O 1
ATOM 748 N N . ILE A 1 93 ? 37.132 31.733 -5.990 1.00 52.97 93 ILE A N 1
ATOM 749 C CA . ILE A 1 93 ? 36.352 32.405 -7.047 1.00 52.97 93 ILE A CA 1
ATOM 750 C C . ILE A 1 93 ? 34.852 32.251 -6.723 1.00 52.97 93 ILE A C 1
ATOM 752 O O . ILE A 1 93 ? 34.253 31.196 -6.914 1.00 52.97 93 ILE A O 1
ATOM 756 N N . ASP A 1 94 ? 34.322 33.321 -6.133 1.00 42.03 94 ASP A N 1
ATOM 757 C CA . ASP A 1 94 ? 33.054 34.010 -6.414 1.00 42.03 94 ASP A CA 1
ATOM 758 C C . ASP A 1 94 ? 31.736 33.225 -6.549 1.00 42.03 94 ASP A C 1
ATOM 760 O O . ASP A 1 94 ? 31.331 32.759 -7.613 1.00 42.03 94 ASP A O 1
ATOM 764 N N . PHE A 1 95 ? 30.978 33.252 -5.449 1.00 46.47 95 PHE A N 1
ATOM 765 C CA . PHE A 1 95 ? 29.514 33.228 -5.437 1.00 46.47 95 PHE A CA 1
ATOM 766 C C . PHE A 1 95 ? 28.959 34.589 -5.903 1.00 46.47 95 PHE A C 1
ATOM 768 O O . PHE A 1 95 ? 29.223 35.589 -5.230 1.00 46.47 95 PHE A O 1
ATOM 775 N N . PRO A 1 96 ? 28.095 34.672 -6.930 1.00 57.47 96 PRO A N 1
ATOM 776 C CA . PRO A 1 96 ? 27.152 35.773 -7.030 1.00 57.47 96 PRO A CA 1
ATOM 777 C C . PRO A 1 96 ? 25.887 35.441 -6.227 1.00 57.47 96 PRO A C 1
ATOM 779 O O . PRO A 1 96 ? 25.219 34.428 -6.441 1.00 57.47 96 PRO A O 1
ATOM 782 N N . ASN A 1 97 ? 25.608 36.320 -5.267 1.00 49.91 97 ASN A N 1
ATOM 783 C CA . ASN A 1 97 ? 24.420 36.332 -4.428 1.00 49.91 97 ASN A CA 1
ATOM 784 C C . ASN A 1 97 ? 23.145 36.542 -5.255 1.00 49.91 97 ASN A C 1
ATOM 786 O O . ASN A 1 97 ? 23.115 37.330 -6.197 1.00 49.91 97 ASN A O 1
ATOM 790 N N . PHE A 1 98 ? 22.094 35.852 -4.827 1.00 39.72 98 PHE A N 1
ATOM 791 C CA . PHE A 1 98 ? 20.713 36.022 -5.249 1.00 39.72 98 PHE A CA 1
ATOM 792 C C . PHE A 1 98 ? 20.040 36.986 -4.261 1.00 39.72 98 PHE A C 1
ATOM 794 O O . PHE A 1 98 ? 19.923 36.645 -3.083 1.00 39.72 98 PHE A O 1
ATOM 801 N N . VAL A 1 99 ? 19.631 38.166 -4.731 1.00 58.28 99 VAL A N 1
ATOM 802 C CA . VAL A 1 99 ? 18.566 39.005 -4.151 1.00 58.28 99 VAL A CA 1
ATOM 803 C C . VAL A 1 99 ? 17.773 39.586 -5.308 1.00 58.28 99 VAL A C 1
ATOM 805 O O . VAL A 1 99 ? 18.426 40.098 -6.245 1.00 58.28 99 VAL A O 1
#

Radius of gyration: 26.33 Å; chains: 1; bounding box: 65×77×26 Å

Sequence (99 aa):
MAPPNKVLRLKIGGRPYTAYSTDAMERCLHDVTNHILTQREASEKYKIPRSTIILKLKAHRNSNVHVPGRKCFFFLQKKKNHSSITLFYCAIIDFPNFV